Protein AF-A0A7K3H7Y8-F1 (afdb_monomer)

Nearest PDB structures (foldseek):
  8kea-assembly1_f  TM=7.229E-01  e=3.005E+00  unclassified Caudoviricetes

Solvent-accessible surface area (backbone atoms only — not comparable to full-atom values): 5837 Å² total; per-residue (Å²): 134,95,56,93,56,91,90,49,72,40,96,72,56,50,53,79,71,51,63,76,90,48,72,85,35,65,66,60,38,53,52,29,50,56,49,25,55,70,43,19,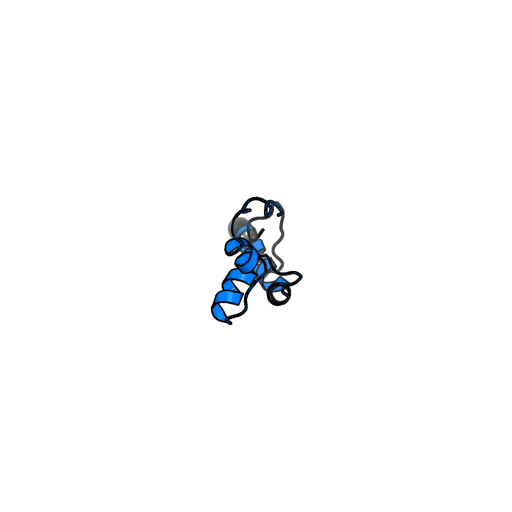47,56,53,52,51,61,77,47,44,72,47,62,75,36,81,90,70,24,57,69,73,56,49,48,57,52,19,70,73,74,74,48,88,37,73,66,55,55,60,72,68,50,76,81,78,74,78,78,83,80,87,131

pLDDT: mean 85.97, std 13.86, range [40.62, 97.88]

Radius of gyration: 22.94 Å; Cα contacts (8 Å, |Δi|>4): 61; chains: 1; bounding box: 35×30×81 Å

Foldseek 3Di:
DLDQDPPQFAPDQVLVVDPPVCVPPPVSNVVSRVVRSVCRSVVVCVVCVVLCPPPVRRDPVSCCVVC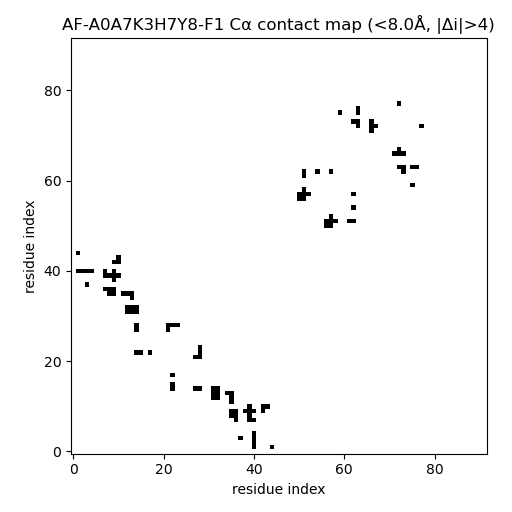VVVVHDDVVNVVVPDPDDDDDDDDD

Sequence (92 aa):
MRGSIDGLGSAQPLGLMLPALFADDELAQRFTAGLDEVLAPFLNVLDCLEAYFDPSLAPLDFTAWLGGWVGAETEQDTAAGAPSGGPPPAGA

Secondary structure (DSSP, 8-state):
--S--TT---SS-GGGGS-GGGTT-HHHHHHHHHHHHHHHHHHHHHHTGGGGG-TTTS-HHHHHHHHHHHTPPPHHHHHHHS---PPPP---

Structure (mmCIF, N/CA/C/O backbone):
data_AF-A0A7K3H7Y8-F1
#
_entry.id   AF-A0A7K3H7Y8-F1
#
loop_
_atom_site.group_PDB
_atom_site.id
_atom_site.type_symbol
_atom_site.label_atom_id
_atom_site.label_alt_id
_atom_site.label_comp_id
_atom_site.label_asym_id
_atom_site.label_entity_id
_atom_site.label_seq_id
_atom_site.pdbx_PDB_ins_code
_atom_site.Cartn_x
_atom_site.Cartn_y
_atom_site.Cartn_z
_atom_site.occupancy
_atom_site.B_iso_or_equiv
_atom_site.auth_seq_id
_atom_site.auth_comp_id
_atom_site.auth_asym_id
_atom_site.auth_atom_id
_atom_site.pdbx_PDB_model_num
ATOM 1 N N . MET A 1 1 ? -1.248 4.703 -11.731 1.00 59.09 1 MET A N 1
ATOM 2 C CA . MET A 1 1 ? -0.966 5.539 -10.544 1.00 59.09 1 MET A CA 1
ATOM 3 C C . MET A 1 1 ? -0.511 4.625 -9.423 1.00 59.09 1 MET A C 1
ATOM 5 O O . MET A 1 1 ? -1.227 3.681 -9.133 1.00 59.09 1 MET A O 1
ATOM 9 N N . ARG A 1 2 ? 0.655 4.887 -8.826 1.00 78.94 2 ARG A N 1
ATOM 10 C CA . ARG A 1 2 ? 1.085 4.263 -7.566 1.00 78.94 2 ARG A CA 1
ATOM 11 C C . ARG A 1 2 ? 0.817 5.285 -6.461 1.00 78.94 2 ARG A C 1
ATOM 13 O O . ARG A 1 2 ? 1.601 6.215 -6.315 1.00 78.94 2 ARG A O 1
ATOM 20 N N . GLY A 1 3 ? -0.327 5.216 -5.792 1.00 84.69 3 GLY A N 1
ATOM 21 C CA . GLY A 1 3 ? -0.737 6.252 -4.840 1.00 84.69 3 GLY A CA 1
ATOM 22 C C . GLY A 1 3 ? -2.071 5.942 -4.174 1.00 84.69 3 GLY A C 1
ATOM 23 O O . GLY A 1 3 ? -2.666 4.906 -4.459 1.00 84.69 3 GLY A O 1
ATOM 24 N N . SER A 1 4 ? -2.523 6.832 -3.288 1.00 87.00 4 SER A N 1
ATOM 25 C CA . SER A 1 4 ? -3.806 6.690 -2.595 1.00 87.00 4 SER A CA 1
ATOM 26 C C . SER A 1 4 ? -4.958 6.575 -3.590 1.00 87.00 4 SER A C 1
ATOM 28 O O . SER A 1 4 ? -5.054 7.365 -4.532 1.00 87.00 4 SER A O 1
ATOM 30 N N . ILE A 1 5 ? -5.833 5.602 -3.355 1.00 89.12 5 ILE A N 1
ATOM 31 C CA . ILE A 1 5 ? -7.057 5.387 -4.119 1.00 89.12 5 ILE A CA 1
ATOM 32 C C . ILE A 1 5 ? -8.213 5.474 -3.127 1.00 89.12 5 ILE A C 1
ATOM 34 O O . ILE A 1 5 ? -8.232 4.742 -2.136 1.00 89.12 5 ILE A O 1
ATOM 38 N N . ASP A 1 6 ? -9.162 6.367 -3.398 1.00 89.56 6 ASP A N 1
ATOM 39 C CA . ASP A 1 6 ? -10.319 6.569 -2.531 1.00 89.56 6 ASP A CA 1
ATOM 40 C C . ASP A 1 6 ? -11.122 5.272 -2.390 1.00 89.56 6 ASP A C 1
ATOM 42 O O . ASP A 1 6 ? -11.520 4.650 -3.378 1.00 89.56 6 ASP A O 1
ATOM 46 N N . GLY A 1 7 ? -11.357 4.865 -1.142 1.00 88.12 7 GLY A N 1
ATOM 47 C CA . GLY A 1 7 ? -12.117 3.658 -0.821 1.00 88.12 7 GLY A CA 1
ATOM 48 C C . GLY A 1 7 ? -11.386 2.339 -1.094 1.00 88.12 7 GLY A C 1
ATOM 49 O O . GLY A 1 7 ? -12.024 1.287 -1.053 1.00 88.12 7 GLY A O 1
ATOM 50 N N . LEU A 1 8 ? -10.076 2.356 -1.365 1.00 90.75 8 LEU A N 1
ATOM 51 C CA . LEU A 1 8 ? -9.296 1.126 -1.489 1.00 90.75 8 LEU A CA 1
ATOM 52 C C . LEU A 1 8 ? -9.155 0.446 -0.121 1.00 90.75 8 LEU A C 1
ATOM 54 O O . LEU A 1 8 ? -8.466 0.943 0.766 1.00 90.75 8 LEU A O 1
ATOM 58 N N . GLY A 1 9 ? -9.794 -0.713 0.033 1.00 87.62 9 GLY A N 1
ATOM 59 C CA . GLY A 1 9 ? -9.654 -1.533 1.234 1.00 87.62 9 GLY A CA 1
ATOM 60 C C . GLY A 1 9 ? -8.292 -2.228 1.312 1.00 87.62 9 GLY A C 1
ATOM 61 O O . GLY A 1 9 ? -7.748 -2.664 0.296 1.00 87.62 9 GLY A O 1
ATOM 62 N N . SER A 1 10 ? -7.764 -2.375 2.530 1.00 91.88 10 SER A N 1
ATOM 63 C CA . SER A 1 10 ? -6.587 -3.211 2.793 1.00 91.88 10 SER A CA 1
ATOM 64 C C . SER A 1 10 ? -6.932 -4.692 2.616 1.00 91.88 10 SER A C 1
ATOM 66 O O . SER A 1 10 ? -7.933 -5.176 3.148 1.00 91.88 10 SER A O 1
ATOM 68 N N . ALA A 1 11 ? -6.079 -5.432 1.901 1.00 89.69 11 ALA A N 1
ATOM 69 C CA . ALA A 1 11 ? -6.197 -6.885 1.764 1.00 89.69 11 ALA A CA 1
ATOM 70 C C . ALA A 1 11 ? -5.873 -7.632 3.072 1.00 89.69 11 ALA A C 1
ATOM 72 O O . ALA A 1 11 ? -6.210 -8.809 3.206 1.00 89.69 11 ALA A O 1
ATOM 73 N N . GLN A 1 12 ? -5.215 -6.966 4.028 1.00 91.50 12 GLN A N 1
ATOM 74 C CA . GLN A 1 12 ? -4.794 -7.519 5.316 1.00 91.50 12 GLN A CA 1
ATOM 75 C C . GLN A 1 12 ? -5.168 -6.543 6.448 1.00 91.50 12 GLN A C 1
ATOM 77 O O . GLN A 1 12 ? -4.308 -5.791 6.902 1.00 91.50 12 GLN A O 1
ATOM 82 N N . PRO A 1 13 ? -6.441 -6.515 6.891 1.00 94.00 13 PRO A N 1
ATOM 83 C CA . PRO A 1 13 ? -6.901 -5.563 7.900 1.00 94.00 13 PRO A CA 1
ATOM 84 C C . PRO A 1 13 ? -6.230 -5.798 9.257 1.00 94.00 13 PRO A C 1
ATOM 86 O O . PRO A 1 13 ? -6.399 -6.857 9.873 1.00 94.00 13 PRO A O 1
ATOM 89 N N . LEU A 1 14 ? -5.506 -4.799 9.756 1.00 95.62 14 LEU A N 1
ATOM 90 C CA . LEU A 1 14 ? -4.706 -4.910 10.977 1.00 95.62 14 LEU A CA 1
ATOM 91 C C . LEU A 1 14 ? -5.556 -5.118 12.234 1.00 95.62 14 LEU A C 1
ATOM 93 O O . LEU A 1 14 ? -5.148 -5.860 13.128 1.00 95.62 14 LEU A O 1
ATOM 97 N N . GLY A 1 15 ? -6.751 -4.524 12.297 1.00 95.94 15 GLY A N 1
ATOM 98 C CA . GLY A 1 15 ? -7.659 -4.660 13.443 1.00 95.94 15 GLY A CA 1
ATOM 99 C C . GLY A 1 15 ? -8.054 -6.112 13.751 1.00 95.94 15 GLY A C 1
ATOM 100 O O . GLY A 1 15 ? -8.244 -6.466 14.915 1.00 95.94 15 GLY A O 1
ATOM 101 N N . LEU A 1 16 ? -8.087 -6.978 12.726 1.00 94.69 16 LEU A N 1
ATOM 102 C CA . LEU A 1 16 ? -8.400 -8.410 12.852 1.00 94.69 16 LEU A CA 1
ATOM 103 C C . LEU A 1 16 ? -7.206 -9.257 13.314 1.00 94.69 16 LEU A C 1
ATOM 105 O O . LEU A 1 16 ? -7.379 -10.412 13.699 1.00 94.69 16 LEU A O 1
ATOM 109 N N . MET A 1 17 ? -5.997 -8.697 13.264 1.00 95.50 17 MET A N 1
ATOM 110 C CA . MET A 1 17 ? -4.755 -9.358 13.673 1.00 95.50 17 MET A CA 1
ATOM 111 C C . MET A 1 17 ? -4.349 -9.007 15.109 1.00 95.50 17 MET A C 1
ATOM 113 O O . MET A 1 17 ? -3.391 -9.573 15.640 1.00 95.50 17 MET A O 1
ATOM 117 N N . LEU A 1 18 ? -5.052 -8.065 15.744 1.00 95.75 18 LEU A N 1
ATOM 118 C CA . LEU A 1 18 ? -4.789 -7.680 17.123 1.00 95.75 18 LEU A CA 1
ATOM 119 C C . LEU A 1 18 ? -5.158 -8.812 18.099 1.00 95.75 18 LEU A C 1
ATOM 121 O O . LEU A 1 18 ? -6.082 -9.589 17.848 1.00 95.75 18 LEU A O 1
ATOM 125 N N . PRO A 1 19 ? -4.483 -8.898 19.261 1.00 96.88 19 PRO A N 1
ATOM 126 C CA . PRO A 1 19 ? -4.920 -9.769 20.344 1.00 96.88 19 PRO A CA 1
ATOM 127 C C . PRO A 1 19 ? -6.379 -9.507 20.734 1.00 96.88 19 PRO A C 1
ATOM 129 O O . PRO A 1 19 ? -6.813 -8.357 20.774 1.00 96.88 19 PRO A O 1
ATOM 132 N N . ALA A 1 20 ? -7.097 -10.561 21.132 1.00 95.50 20 ALA A N 1
ATOM 133 C CA . ALA A 1 20 ? -8.524 -10.492 21.472 1.00 95.50 20 ALA A CA 1
ATOM 134 C C . ALA A 1 20 ? -8.875 -9.443 22.548 1.00 95.50 20 ALA A C 1
ATOM 136 O O . ALA A 1 20 ? -10.001 -8.960 22.582 1.00 95.50 20 ALA A O 1
ATOM 137 N N . LEU A 1 21 ? -7.911 -9.051 23.392 1.00 97.00 21 LEU A N 1
ATOM 138 C CA . LEU A 1 21 ? -8.060 -7.957 24.358 1.00 97.00 21 LEU A CA 1
ATOM 139 C C . LEU A 1 21 ? -8.498 -6.627 23.711 1.00 97.00 21 LEU A C 1
ATOM 141 O O . LEU A 1 21 ? -9.156 -5.831 24.367 1.00 97.00 21 LEU A O 1
ATOM 145 N N . PHE A 1 22 ? -8.143 -6.390 22.446 1.00 96.44 22 PHE A N 1
ATOM 146 C CA . PHE A 1 22 ? -8.434 -5.152 21.715 1.00 96.44 22 PHE A CA 1
ATOM 147 C C . PHE A 1 22 ? -9.640 -5.266 20.771 1.00 96.44 22 PHE A C 1
ATOM 149 O O . PHE A 1 22 ? -9.873 -4.363 19.968 1.00 96.44 22 PHE A O 1
ATOM 156 N N . ALA A 1 23 ? -10.399 -6.366 20.824 1.00 93.31 23 ALA A N 1
ATOM 157 C CA . ALA A 1 23 ? -11.529 -6.577 19.918 1.00 93.31 23 ALA A CA 1
ATOM 158 C C . ALA A 1 23 ? -12.608 -5.490 20.077 1.00 93.31 23 ALA A C 1
ATOM 160 O O . ALA A 1 23 ? -13.095 -4.964 19.081 1.00 93.31 23 ALA A O 1
ATOM 161 N N . ASP A 1 24 ? -12.901 -5.108 21.324 1.00 95.94 24 ASP A N 1
ATOM 162 C CA . ASP A 1 24 ? -13.922 -4.107 21.663 1.00 95.94 24 ASP A CA 1
ATOM 163 C C . ASP A 1 24 ? -13.336 -2.701 21.924 1.00 95.94 24 ASP A C 1
ATOM 165 O O . ASP A 1 24 ? -14.053 -1.788 22.337 1.00 95.94 24 ASP A O 1
ATOM 169 N N . ASP A 1 25 ? -12.029 -2.504 21.708 1.00 97.88 25 ASP A N 1
ATOM 170 C CA . ASP A 1 25 ? -11.378 -1.202 21.885 1.00 97.88 25 ASP A CA 1
ATOM 171 C C . ASP A 1 25 ? -11.566 -0.336 20.629 1.00 97.88 25 ASP A C 1
ATOM 173 O O . ASP A 1 25 ? -10.848 -0.468 19.635 1.00 97.88 25 ASP A O 1
ATOM 177 N N . GLU A 1 26 ? -12.533 0.584 20.685 1.00 97.31 26 GLU A N 1
ATOM 178 C CA . GLU A 1 26 ? -12.874 1.475 19.570 1.00 97.31 26 GLU A CA 1
ATOM 179 C C . GLU A 1 26 ? -11.679 2.315 19.087 1.00 97.31 26 GLU A C 1
ATOM 181 O O . GLU A 1 26 ? -11.527 2.551 17.885 1.00 97.31 26 GLU A O 1
ATOM 186 N N . LEU A 1 27 ? -10.801 2.758 19.995 1.00 97.62 27 LEU A N 1
ATOM 187 C CA . LEU A 1 27 ? -9.639 3.560 19.617 1.00 97.62 27 LEU A CA 1
ATOM 188 C C . LEU A 1 27 ? -8.626 2.706 18.857 1.00 97.62 27 LEU A C 1
ATOM 190 O O . LEU A 1 27 ? -8.139 3.141 17.813 1.00 97.62 27 LEU A O 1
ATOM 194 N N . ALA A 1 28 ? -8.319 1.510 19.360 1.00 97.56 28 ALA A N 1
ATOM 195 C CA . ALA A 1 28 ? -7.388 0.593 18.712 1.00 97.56 28 ALA A CA 1
ATOM 196 C C . ALA A 1 28 ? -7.888 0.179 17.317 1.00 97.56 28 ALA A C 1
ATOM 198 O O . ALA A 1 28 ? -7.121 0.207 16.348 1.00 97.56 28 ALA A O 1
ATOM 199 N N . GLN A 1 29 ? -9.183 -0.122 17.193 1.00 97.56 29 GLN A N 1
ATOM 200 C CA . GLN A 1 29 ? -9.811 -0.473 15.917 1.00 97.56 29 GLN A CA 1
ATOM 201 C C . GLN A 1 29 ? -9.788 0.701 14.932 1.00 97.56 29 GLN A C 1
ATOM 203 O O . GLN A 1 29 ? -9.356 0.549 13.792 1.00 97.56 29 GLN A O 1
ATOM 208 N N . ARG A 1 30 ? -10.161 1.913 15.363 1.00 97.12 30 ARG A N 1
ATOM 209 C CA . ARG A 1 30 ? -10.138 3.086 14.475 1.00 97.12 30 ARG A CA 1
ATOM 210 C C . ARG A 1 30 ? -8.719 3.497 14.079 1.00 97.12 30 ARG A C 1
ATOM 212 O O . ARG A 1 30 ? -8.504 3.944 12.957 1.00 97.12 30 ARG A O 1
ATOM 219 N N . PHE A 1 31 ? -7.752 3.360 14.983 1.00 97.25 31 PHE A N 1
ATOM 220 C CA . PHE A 1 31 ? -6.351 3.655 14.687 1.00 97.25 31 PHE A CA 1
ATOM 221 C C . PHE A 1 31 ? -5.787 2.699 13.632 1.00 97.25 31 PHE A C 1
ATO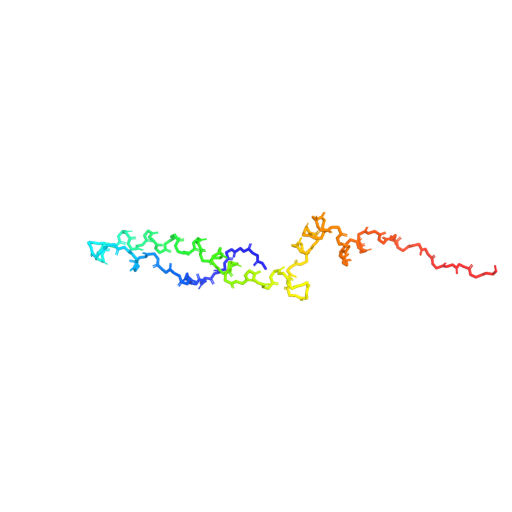M 223 O O . PHE A 1 31 ? -5.172 3.144 12.665 1.00 97.25 31 PHE A O 1
ATOM 230 N N . THR A 1 32 ? -6.028 1.397 13.795 1.00 97.12 32 THR A N 1
ATOM 231 C CA . THR A 1 32 ? -5.586 0.390 12.822 1.00 97.12 32 THR A CA 1
ATOM 232 C C . THR A 1 32 ? -6.294 0.536 11.479 1.00 97.12 32 THR A C 1
ATOM 234 O O . THR A 1 32 ? -5.615 0.477 10.462 1.00 97.12 32 THR A O 1
ATOM 237 N N . ALA A 1 33 ? -7.589 0.867 11.459 1.00 95.62 33 ALA A N 1
ATOM 238 C CA . ALA A 1 33 ? -8.309 1.176 10.223 1.00 95.62 33 ALA A CA 1
ATOM 239 C C . ALA A 1 33 ? -7.692 2.361 9.454 1.00 95.62 33 ALA A C 1
ATOM 241 O O . ALA A 1 33 ? -7.514 2.289 8.241 1.00 95.62 33 ALA A O 1
ATOM 242 N N . GLY A 1 34 ? -7.293 3.433 10.149 1.00 94.62 34 GLY A N 1
ATOM 243 C CA . GLY A 1 34 ? -6.588 4.549 9.509 1.00 94.62 34 GLY A CA 1
ATOM 244 C C . GLY A 1 34 ? -5.214 4.150 8.955 1.00 94.62 34 GLY A C 1
ATOM 245 O O . GLY A 1 34 ? -4.794 4.643 7.910 1.00 94.62 34 GLY A O 1
ATOM 246 N N . LEU A 1 35 ? -4.509 3.231 9.622 1.00 95.56 35 LEU A N 1
ATOM 247 C CA . LEU A 1 35 ? -3.253 2.682 9.108 1.00 95.56 35 LEU A CA 1
ATOM 248 C C . LEU A 1 35 ? -3.485 1.772 7.890 1.00 95.56 35 LEU A C 1
ATOM 250 O O . LEU A 1 35 ? -2.707 1.832 6.939 1.00 95.56 35 LEU A O 1
ATOM 254 N N . ASP A 1 36 ? -4.560 0.985 7.885 1.00 96.06 36 ASP A N 1
ATOM 255 C CA . ASP A 1 36 ? -4.967 0.153 6.752 1.00 96.06 36 ASP A CA 1
ATOM 256 C C . ASP A 1 36 ? -5.220 0.994 5.489 1.00 96.06 36 ASP A C 1
ATOM 258 O O . ASP A 1 36 ? -4.778 0.602 4.411 1.00 96.06 36 ASP A O 1
ATOM 262 N N . GLU A 1 37 ? -5.833 2.177 5.606 1.00 94.31 37 GLU A N 1
ATOM 263 C CA . GLU A 1 37 ? -6.011 3.110 4.477 1.00 94.31 37 GLU A CA 1
ATOM 264 C C . GLU A 1 37 ? -4.673 3.584 3.888 1.00 94.31 37 GLU A C 1
ATOM 266 O O . GLU A 1 37 ? -4.508 3.658 2.668 1.00 94.31 37 GLU A O 1
ATOM 271 N N . VAL A 1 38 ? -3.689 3.877 4.744 1.00 93.25 38 VAL A N 1
ATOM 272 C CA . VAL A 1 38 ? -2.350 4.310 4.312 1.00 93.25 38 VAL A CA 1
ATOM 273 C C . VAL A 1 38 ? -1.575 3.159 3.671 1.00 93.25 38 VAL A C 1
ATOM 275 O O . VAL A 1 38 ? -0.845 3.378 2.704 1.00 93.25 38 VAL A O 1
ATOM 278 N N . LEU A 1 39 ? -1.716 1.939 4.194 1.00 94.00 39 LEU A N 1
ATOM 279 C CA . LEU A 1 39 ? -0.984 0.761 3.726 1.00 94.00 39 LEU A CA 1
ATOM 280 C C . LEU A 1 39 ? -1.603 0.109 2.484 1.00 94.00 39 LEU A C 1
ATOM 282 O O . LEU A 1 39 ? -0.867 -0.500 1.705 1.00 94.00 39 LEU A O 1
ATOM 286 N N . ALA A 1 40 ? -2.912 0.248 2.257 1.00 94.88 40 ALA A N 1
ATOM 287 C CA . ALA A 1 40 ? -3.621 -0.429 1.170 1.00 94.88 40 ALA A CA 1
ATOM 288 C C . ALA A 1 40 ? -2.983 -0.234 -0.225 1.00 94.88 40 ALA A C 1
ATOM 290 O O . ALA A 1 40 ? -2.797 -1.233 -0.925 1.00 94.88 40 ALA A O 1
ATOM 291 N N . PRO A 1 41 ? -2.549 0.976 -0.642 1.00 94.12 41 PRO A N 1
ATOM 292 C CA . PRO A 1 41 ? -1.881 1.154 -1.932 1.00 94.12 41 PRO A CA 1
ATOM 293 C C . PRO A 1 41 ? -0.537 0.424 -2.037 1.00 94.12 41 PRO A C 1
ATOM 295 O O . PRO A 1 41 ? -0.166 -0.023 -3.119 1.00 94.12 41 PRO A O 1
ATOM 298 N N . PHE A 1 42 ? 0.199 0.292 -0.929 1.00 93.19 42 PHE A N 1
ATOM 299 C CA . PHE A 1 42 ? 1.475 -0.426 -0.910 1.00 93.19 42 PHE A CA 1
ATOM 300 C C . PHE A 1 42 ? 1.255 -1.923 -1.079 1.00 93.19 42 PHE A C 1
ATOM 302 O O . PHE A 1 42 ? 1.917 -2.544 -1.906 1.00 93.19 42 PHE A O 1
ATOM 309 N N . LEU A 1 43 ? 0.297 -2.483 -0.336 1.00 93.56 43 LEU A N 1
ATOM 310 C CA . LEU A 1 43 ? -0.081 -3.887 -0.467 1.00 93.56 43 LEU A CA 1
ATOM 311 C C . LEU A 1 43 ? -0.572 -4.184 -1.887 1.00 93.56 43 LEU A C 1
ATOM 313 O O . LEU A 1 43 ? -0.117 -5.146 -2.488 1.00 93.56 43 LEU A O 1
ATOM 317 N N . ASN A 1 44 ? -1.376 -3.296 -2.478 1.00 93.25 44 ASN A N 1
ATOM 318 C CA . ASN A 1 44 ? -1.823 -3.446 -3.861 1.00 93.25 44 ASN A CA 1
ATOM 319 C C . ASN A 1 44 ? -0.664 -3.464 -4.874 1.00 93.25 44 ASN A C 1
ATOM 321 O O . ASN A 1 44 ? -0.676 -4.269 -5.802 1.00 93.25 44 ASN A O 1
ATOM 325 N N . VAL A 1 45 ? 0.352 -2.611 -4.700 1.00 92.75 45 VAL A N 1
ATOM 326 C CA . VAL A 1 45 ? 1.554 -2.642 -5.552 1.00 92.75 45 VAL A CA 1
ATOM 327 C C . VAL A 1 45 ? 2.316 -3.957 -5.385 1.00 92.75 45 VAL A C 1
ATOM 329 O O . VAL A 1 45 ? 2.786 -4.504 -6.378 1.00 92.75 45 VAL A O 1
ATOM 332 N N . LEU A 1 46 ? 2.440 -4.467 -4.157 1.00 93.56 46 LEU A N 1
ATOM 333 C CA . LEU A 1 46 ? 3.135 -5.726 -3.884 1.00 93.56 46 LEU A CA 1
ATOM 334 C C . LEU A 1 46 ? 2.382 -6.939 -4.443 1.00 93.56 46 LEU A C 1
ATOM 336 O O . LEU A 1 46 ? 3.008 -7.802 -5.054 1.00 93.56 46 LEU A O 1
ATOM 340 N N . ASP A 1 47 ? 1.057 -6.975 -4.304 1.00 93.06 47 ASP A N 1
ATOM 341 C CA . ASP A 1 47 ? 0.208 -8.030 -4.870 1.00 93.06 47 ASP A CA 1
ATOM 342 C C . ASP A 1 47 ? 0.281 -8.050 -6.405 1.00 93.06 47 ASP A C 1
ATOM 344 O O . ASP A 1 47 ? 0.220 -9.107 -7.028 1.00 93.06 47 ASP A O 1
ATOM 348 N N . CYS A 1 48 ? 0.470 -6.880 -7.020 1.00 92.25 48 CYS A N 1
ATOM 349 C CA . CYS A 1 48 ? 0.624 -6.717 -8.464 1.00 92.25 48 CYS A CA 1
ATOM 350 C C . CYS A 1 48 ? 2.091 -6.679 -8.929 1.00 92.25 48 CYS A C 1
ATOM 352 O O . CYS A 1 48 ? 2.346 -6.323 -10.081 1.00 92.25 48 CYS A O 1
ATOM 354 N N . LEU A 1 49 ? 3.066 -7.015 -8.074 1.00 93.81 49 LEU A N 1
ATOM 355 C CA . LEU A 1 49 ? 4.490 -6.818 -8.371 1.00 93.81 49 LEU A CA 1
ATOM 356 C C . LEU A 1 49 ? 4.946 -7.574 -9.625 1.00 93.81 49 LEU A C 1
ATOM 358 O O . LEU A 1 49 ? 5.767 -7.065 -10.380 1.00 93.81 49 LEU A O 1
ATOM 362 N N . GLU A 1 50 ? 4.404 -8.763 -9.880 1.00 94.81 50 GLU A N 1
ATOM 363 C CA . GLU A 1 50 ? 4.738 -9.545 -11.076 1.00 94.81 50 GLU A CA 1
ATOM 364 C C . GLU A 1 50 ? 4.468 -8.764 -12.372 1.00 94.81 50 GLU A C 1
ATOM 366 O O . GLU A 1 50 ? 5.303 -8.758 -13.276 1.00 94.81 50 GLU A O 1
ATOM 371 N N . ALA A 1 51 ? 3.362 -8.016 -12.434 1.00 94.38 51 ALA A N 1
ATOM 372 C CA . ALA A 1 51 ? 2.999 -7.222 -13.607 1.00 94.38 51 ALA A CA 1
ATOM 373 C C . ALA A 1 51 ? 3.992 -6.080 -13.893 1.00 94.38 51 ALA A C 1
ATOM 375 O O . ALA A 1 51 ? 4.057 -5.592 -15.017 1.00 94.38 51 ALA A O 1
ATOM 376 N N . TYR A 1 52 ? 4.798 -5.667 -12.909 1.00 91.75 52 TYR A N 1
ATOM 377 C CA . TYR A 1 52 ? 5.854 -4.672 -13.110 1.00 91.75 52 TYR A CA 1
ATOM 378 C C . TYR A 1 52 ? 7.055 -5.231 -13.882 1.00 91.75 52 TYR A C 1
ATOM 380 O O . TYR A 1 52 ? 7.843 -4.452 -14.415 1.00 91.75 52 TYR A O 1
ATOM 388 N N . PHE A 1 53 ? 7.193 -6.555 -13.979 1.00 91.31 53 PHE A N 1
ATOM 389 C CA . PHE A 1 53 ? 8.247 -7.203 -14.761 1.00 91.31 53 PHE A CA 1
ATOM 390 C C . PHE A 1 53 ? 7.815 -7.582 -16.184 1.00 91.31 53 PHE A C 1
ATOM 392 O O . PHE A 1 53 ? 8.651 -8.049 -16.954 1.00 91.31 53 PHE A O 1
ATOM 399 N N . ASP A 1 54 ? 6.554 -7.347 -16.555 1.00 91.88 54 ASP A N 1
ATOM 400 C CA . ASP A 1 54 ? 6.078 -7.449 -17.936 1.00 91.88 54 ASP A CA 1
ATOM 401 C C . ASP A 1 54 ? 6.098 -6.055 -18.592 1.00 91.88 54 ASP A C 1
ATOM 403 O O . ASP A 1 54 ? 5.271 -5.209 -18.240 1.00 91.88 54 ASP A O 1
ATOM 407 N N . PRO A 1 55 ? 6.991 -5.784 -19.567 1.00 88.50 55 PRO A N 1
ATOM 408 C CA . PRO A 1 55 ? 7.083 -4.477 -20.221 1.00 88.50 55 PRO A CA 1
ATOM 409 C C . PRO A 1 55 ? 5.794 -4.014 -20.912 1.00 88.50 55 PRO A C 1
ATOM 411 O O . PRO A 1 55 ? 5.641 -2.823 -21.166 1.00 88.50 55 PRO A O 1
ATOM 414 N N . SER A 1 56 ? 4.876 -4.931 -21.234 1.00 90.56 56 SER A N 1
ATOM 415 C CA . SER A 1 56 ? 3.591 -4.596 -21.857 1.00 90.56 56 SER A CA 1
ATOM 416 C C . SER A 1 56 ? 2.532 -4.113 -20.860 1.00 90.56 56 SER A C 1
ATOM 418 O O . SER A 1 56 ? 1.574 -3.448 -21.258 1.00 90.56 56 SER A O 1
ATOM 420 N N . LEU A 1 57 ? 2.703 -4.425 -19.571 1.00 92.38 57 LEU A N 1
ATOM 421 C CA . LEU A 1 57 ? 1.769 -4.086 -18.489 1.00 92.38 57 LEU A CA 1
ATOM 422 C C . LEU A 1 57 ? 2.346 -3.061 -17.509 1.00 92.38 57 LEU A C 1
ATOM 424 O O . LEU A 1 57 ? 1.600 -2.323 -16.859 1.00 92.38 57 LEU A O 1
ATOM 428 N N . ALA A 1 58 ? 3.669 -3.023 -17.385 1.00 91.81 58 ALA A N 1
ATOM 429 C CA . ALA A 1 58 ? 4.366 -2.175 -16.445 1.00 91.81 58 ALA A CA 1
ATOM 430 C C . ALA A 1 58 ? 4.199 -0.679 -16.782 1.00 91.81 58 ALA A C 1
ATOM 432 O O . ALA A 1 58 ? 4.151 -0.282 -17.949 1.00 91.81 58 ALA A O 1
ATOM 433 N N . PRO A 1 59 ? 4.147 0.196 -15.762 1.00 89.38 59 PRO A N 1
ATOM 434 C CA . PRO A 1 59 ? 4.188 1.634 -15.980 1.00 89.38 59 PRO A CA 1
ATOM 435 C C . PRO A 1 59 ? 5.466 2.063 -16.708 1.00 89.38 59 PRO A C 1
ATOM 437 O O . PRO A 1 59 ? 6.569 1.690 -16.311 1.00 89.38 59 PRO A O 1
ATOM 440 N N . LEU A 1 60 ? 5.299 2.921 -17.713 1.00 89.38 60 LEU A N 1
ATOM 441 C CA . LEU A 1 60 ? 6.369 3.449 -18.562 1.00 89.38 60 LEU A CA 1
ATOM 442 C C . LEU A 1 60 ? 7.578 3.983 -17.758 1.00 89.38 60 LEU A C 1
ATOM 444 O O . LEU A 1 60 ? 8.732 3.621 -17.983 1.00 89.38 60 LEU A O 1
ATOM 448 N N . ASP A 1 61 ? 7.325 4.799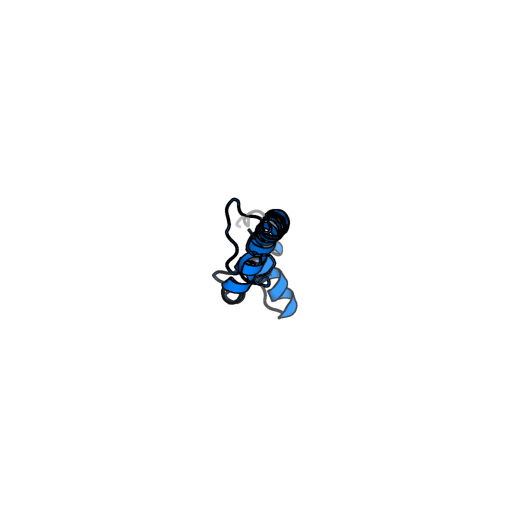 -16.736 1.00 89.62 61 ASP A N 1
ATOM 449 C CA . ASP A 1 61 ? 8.378 5.350 -15.876 1.00 89.62 61 ASP A CA 1
ATOM 450 C C . ASP A 1 61 ? 9.210 4.277 -15.148 1.00 89.62 61 ASP A C 1
ATOM 452 O O . ASP A 1 61 ? 10.426 4.418 -15.011 1.00 89.62 61 ASP A O 1
ATOM 456 N N . PHE A 1 62 ? 8.568 3.190 -14.718 1.00 90.75 62 PHE A N 1
ATOM 457 C CA . PHE A 1 62 ? 9.233 2.063 -14.074 1.00 90.75 62 PHE A CA 1
ATOM 458 C C . PHE A 1 62 ? 10.078 1.267 -15.071 1.00 90.75 62 PHE A C 1
ATOM 460 O O . PHE A 1 62 ? 11.226 0.947 -14.765 1.00 90.75 62 PHE A O 1
ATOM 467 N N . THR A 1 63 ? 9.547 0.985 -16.265 1.00 92.19 63 THR A N 1
ATOM 468 C CA . THR A 1 63 ? 10.289 0.262 -17.308 1.00 92.19 63 THR A CA 1
ATOM 469 C C . THR A 1 63 ? 11.534 1.013 -17.756 1.00 92.19 63 THR A C 1
ATOM 471 O O . THR A 1 63 ? 12.576 0.385 -17.899 1.00 92.19 63 THR A O 1
ATOM 474 N N . ALA A 1 64 ? 11.468 2.340 -17.908 1.00 90.88 64 ALA A N 1
ATOM 475 C CA . ALA A 1 64 ? 12.630 3.158 -18.267 1.00 90.88 64 ALA A CA 1
ATOM 476 C C . ALA A 1 64 ? 13.713 3.126 -17.174 1.00 90.88 64 ALA A C 1
ATOM 478 O O . ALA A 1 64 ? 14.892 2.904 -17.446 1.00 90.88 64 ALA A O 1
ATOM 479 N N . TRP A 1 65 ? 13.311 3.275 -15.908 1.00 91.19 65 TRP A N 1
ATOM 480 C CA . TRP A 1 65 ? 14.230 3.183 -14.773 1.00 91.19 65 TRP A CA 1
ATOM 481 C C . TRP A 1 65 ? 14.890 1.802 -14.659 1.00 91.19 65 TRP A C 1
ATOM 483 O O . TRP A 1 65 ? 16.109 1.716 -14.500 1.00 91.19 65 TRP A O 1
ATOM 493 N N . LEU A 1 66 ? 14.106 0.727 -14.785 1.00 92.75 66 LEU A N 1
ATOM 494 C CA . LEU A 1 66 ? 14.616 -0.642 -14.737 1.00 92.75 66 LEU A CA 1
ATOM 495 C C . LEU A 1 66 ? 15.513 -0.942 -15.948 1.00 92.75 66 LEU A C 1
ATOM 497 O O . LEU A 1 66 ? 16.557 -1.573 -15.791 1.00 92.75 66 LEU A O 1
ATOM 501 N N . GLY A 1 67 ? 15.147 -0.440 -17.132 1.00 91.62 67 GLY A N 1
ATOM 502 C CA . GLY A 1 67 ? 15.936 -0.505 -18.364 1.00 91.62 67 GLY A CA 1
ATOM 503 C C . GLY A 1 67 ? 17.335 0.078 -18.184 1.00 91.62 67 GLY A C 1
ATOM 504 O O . GLY A 1 67 ? 18.323 -0.578 -18.518 1.00 91.62 67 GLY A O 1
ATOM 505 N N . GLY A 1 68 ? 17.436 1.234 -17.520 1.00 91.62 68 GLY A N 1
ATOM 506 C CA . GLY A 1 68 ? 18.713 1.852 -17.157 1.00 91.62 68 GLY A CA 1
ATOM 507 C C . GLY A 1 68 ? 19.600 0.990 -16.248 1.00 91.62 68 GLY A C 1
ATOM 508 O O . GLY A 1 68 ? 20.822 1.122 -16.284 1.00 91.62 68 GLY A O 1
ATOM 509 N N . TRP A 1 69 ? 19.025 0.084 -15.454 1.00 93.69 69 TRP A N 1
ATOM 510 C CA . TRP A 1 69 ? 19.793 -0.849 -14.620 1.00 93.69 69 TRP A CA 1
ATOM 511 C C . TRP A 1 69 ? 20.279 -2.076 -15.385 1.00 93.69 69 TRP A C 1
ATOM 513 O O . TRP A 1 69 ? 21.383 -2.556 -15.130 1.00 93.69 69 TRP A O 1
ATOM 523 N N . VAL A 1 70 ? 19.465 -2.591 -16.307 1.00 92.81 70 VAL A N 1
ATOM 524 C CA . VAL A 1 70 ? 19.777 -3.812 -17.071 1.00 92.81 70 VAL A CA 1
ATOM 525 C C . VAL A 1 70 ? 20.456 -3.533 -18.417 1.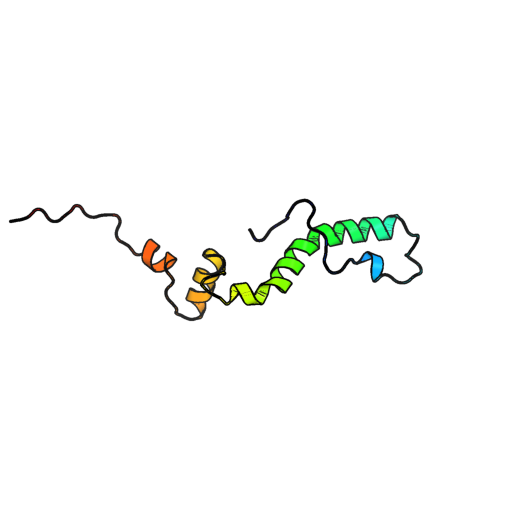00 9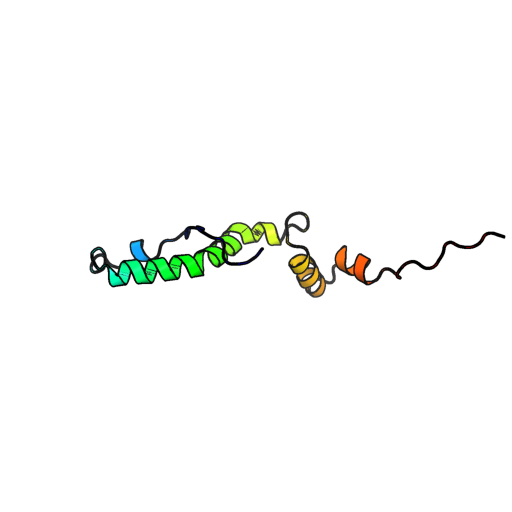2.81 70 VAL A C 1
ATOM 527 O O . VAL A 1 70 ? 20.866 -4.471 -19.095 1.00 92.81 70 VAL A O 1
ATOM 530 N N . GLY A 1 71 ? 20.596 -2.262 -18.804 1.00 89.38 71 GLY A N 1
ATOM 531 C CA . GLY A 1 71 ? 21.154 -1.853 -20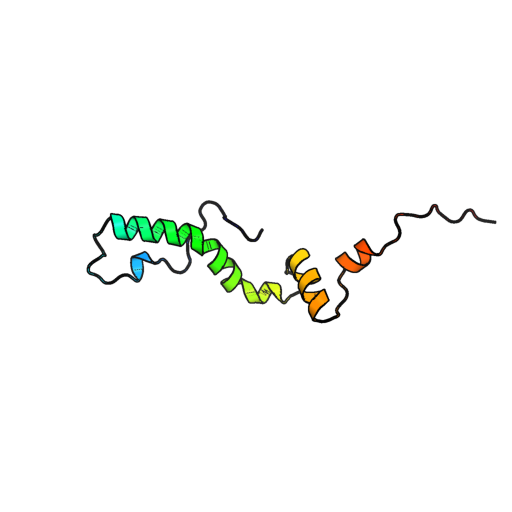.095 1.00 89.38 71 GLY A CA 1
ATOM 532 C C . GLY A 1 71 ? 20.214 -2.108 -21.278 1.00 89.38 71 GLY A C 1
ATOM 533 O O . GLY A 1 71 ? 20.687 -2.276 -22.399 1.00 89.38 71 GLY A O 1
ATOM 534 N N . ALA A 1 72 ? 18.903 -2.178 -21.033 1.00 88.88 72 ALA A N 1
ATOM 535 C CA . ALA A 1 72 ? 17.894 -2.313 -22.078 1.00 88.88 72 ALA A CA 1
ATOM 536 C C . ALA A 1 72 ? 17.367 -0.931 -22.475 1.00 88.88 72 ALA A C 1
ATOM 538 O O . ALA A 1 72 ? 16.985 -0.147 -21.608 1.00 88.88 72 ALA A O 1
ATOM 539 N N . GLU A 1 73 ? 17.322 -0.655 -23.777 1.00 83.50 73 GLU A N 1
ATOM 540 C CA . GLU A 1 73 ? 16.691 0.559 -24.294 1.00 83.50 73 GLU A CA 1
ATOM 541 C C . GLU A 1 73 ? 15.169 0.406 -24.280 1.00 83.50 73 GLU A C 1
ATOM 543 O O . GLU A 1 73 ? 14.627 -0.613 -24.719 1.00 83.50 73 GLU A O 1
ATOM 548 N N . THR A 1 74 ? 14.474 1.423 -23.774 1.00 81.31 74 THR A N 1
ATOM 549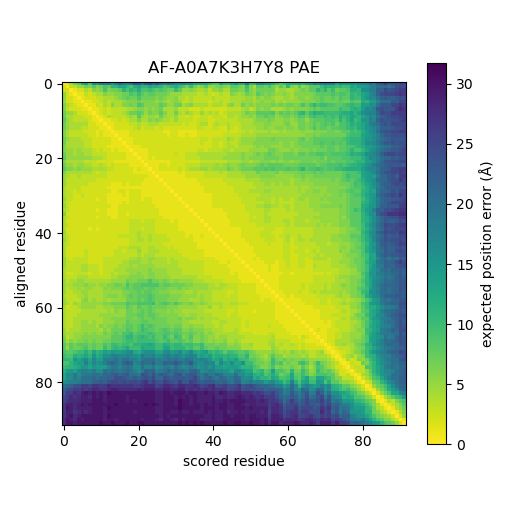 C CA . THR A 1 74 ? 13.008 1.475 -23.780 1.00 81.31 74 THR A CA 1
ATOM 550 C C . THR A 1 74 ? 12.491 2.408 -24.869 1.00 81.31 74 THR A C 1
ATOM 552 O O . THR A 1 74 ? 13.193 3.311 -25.319 1.00 81.31 74 THR A O 1
ATOM 555 N N . GLU A 1 75 ? 11.228 2.245 -25.273 1.00 74.81 75 GLU A N 1
ATOM 556 C CA . GLU A 1 75 ? 10.615 3.138 -26.267 1.00 74.81 75 GLU A CA 1
ATOM 557 C C . GLU A 1 75 ? 10.608 4.610 -25.812 1.00 74.81 75 GLU A C 1
ATOM 559 O O . GLU A 1 75 ? 10.728 5.518 -26.633 1.00 74.81 75 GLU A O 1
ATOM 564 N N . GLN A 1 76 ? 10.571 4.870 -24.500 1.00 71.94 76 GLN A N 1
ATOM 565 C CA . GLN A 1 76 ? 10.763 6.217 -23.955 1.00 71.94 76 GLN A CA 1
ATOM 566 C C . GLN A 1 76 ? 12.165 6.779 -24.197 1.00 71.94 76 GLN A C 1
ATOM 568 O O . GLN A 1 76 ? 12.274 7.966 -24.498 1.00 71.94 76 GLN A O 1
ATOM 573 N N . ASP A 1 77 ? 13.219 5.965 -24.100 1.00 70.81 77 ASP A N 1
ATOM 574 C CA . ASP A 1 77 ? 14.585 6.403 -24.416 1.00 70.81 77 ASP A CA 1
ATOM 575 C C . ASP A 1 77 ? 14.727 6.697 -25.911 1.00 70.81 77 ASP A C 1
ATOM 577 O O . ASP A 1 77 ? 15.301 7.717 -26.299 1.00 70.81 77 ASP A O 1
ATOM 581 N N . THR A 1 78 ? 14.128 5.857 -26.763 1.00 67.31 78 THR A N 1
ATOM 582 C CA . THR A 1 78 ? 14.076 6.090 -28.214 1.00 67.31 78 THR A CA 1
ATOM 583 C C . THR A 1 78 ? 13.320 7.381 -28.549 1.00 67.31 78 THR A C 1
ATOM 585 O O . THR A 1 78 ? 13.762 8.154 -29.399 1.00 67.31 78 THR A O 1
ATOM 588 N N . ALA A 1 79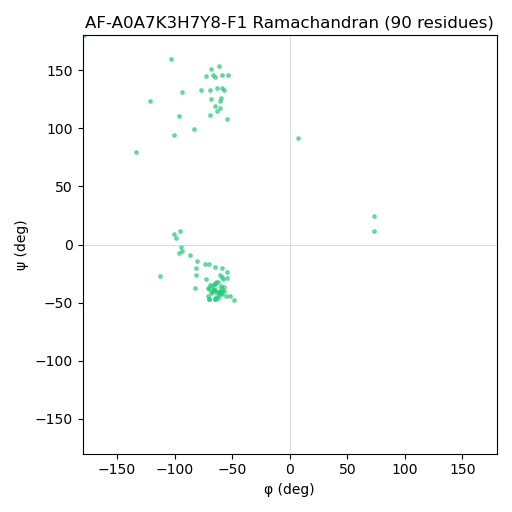 ? 12.214 7.663 -27.854 1.00 66.38 79 ALA A N 1
ATOM 589 C CA . ALA A 1 79 ? 11.451 8.898 -28.021 1.00 66.38 79 ALA A CA 1
ATOM 590 C C . ALA A 1 79 ? 12.198 10.140 -27.495 1.00 66.38 79 ALA A C 1
ATOM 592 O O . ALA A 1 79 ? 12.095 11.208 -28.097 1.00 66.38 79 ALA A O 1
ATOM 593 N N . ALA A 1 80 ? 12.972 10.016 -26.411 1.00 65.19 80 ALA A N 1
ATOM 594 C CA . ALA A 1 80 ? 13.788 11.100 -25.861 1.00 65.19 80 ALA A CA 1
ATOM 595 C C . ALA A 1 80 ? 15.029 11.416 -26.720 1.00 65.19 80 ALA A C 1
ATOM 597 O O . ALA A 1 80 ? 15.478 12.562 -26.753 1.00 65.19 80 ALA A O 1
ATOM 598 N N . GLY A 1 81 ? 15.573 10.416 -27.422 1.00 62.19 81 GLY A N 1
ATOM 599 C CA . GLY A 1 81 ? 16.714 10.550 -28.333 1.00 62.19 81 GLY A CA 1
ATOM 600 C C . GLY A 1 81 ? 16.358 10.950 -29.771 1.00 62.19 81 GLY A C 1
ATOM 601 O O . GLY A 1 81 ? 17.259 11.247 -30.558 1.00 62.19 81 GLY A O 1
ATOM 602 N N . ALA A 1 82 ? 15.073 10.970 -30.140 1.00 56.25 82 ALA A N 1
ATOM 603 C CA . ALA A 1 82 ? 14.647 11.344 -31.484 1.00 56.25 82 ALA A CA 1
ATOM 604 C C . ALA A 1 82 ? 14.898 12.847 -31.736 1.00 56.25 82 ALA A C 1
ATOM 606 O O . ALA A 1 82 ? 14.394 13.684 -30.980 1.00 56.25 82 ALA A O 1
ATOM 607 N N . PRO A 1 83 ? 15.635 13.238 -32.797 1.00 54.19 83 PRO A N 1
ATOM 608 C CA . PRO A 1 83 ? 15.768 14.644 -33.148 1.00 54.19 83 PRO A CA 1
ATOM 609 C C . PRO A 1 83 ? 14.377 15.203 -33.455 1.00 54.19 83 PRO A C 1
ATOM 611 O O . PRO A 1 83 ? 13.667 14.686 -34.321 1.00 54.19 83 PRO A O 1
ATOM 614 N N . SER A 1 84 ? 13.981 16.259 -32.741 1.00 58.03 84 SER A N 1
ATOM 615 C CA . SER A 1 84 ? 12.762 17.006 -33.031 1.00 58.03 84 SER A CA 1
ATOM 616 C C . SER A 1 84 ? 12.793 17.461 -34.493 1.00 58.03 84 SER A C 1
ATOM 618 O O . SER A 1 84 ? 13.596 18.308 -34.869 1.00 58.03 84 SER A O 1
ATOM 620 N N . GLY A 1 85 ? 11.951 16.825 -35.313 1.00 55.00 85 GLY A N 1
ATOM 621 C CA . GLY A 1 85 ? 11.683 17.094 -36.729 1.00 55.00 85 GLY A CA 1
ATOM 622 C C . GLY A 1 85 ? 12.579 18.130 -37.413 1.00 55.00 85 GLY A C 1
ATOM 623 O O . GLY A 1 85 ? 12.244 19.312 -37.457 1.00 55.00 85 GLY A O 1
ATOM 624 N N . GLY A 1 86 ? 13.673 17.674 -38.027 1.00 58.69 86 GLY A N 1
ATOM 625 C CA . GLY A 1 86 ? 14.283 18.421 -39.127 1.00 58.69 86 GLY A CA 1
ATOM 626 C C . GLY A 1 86 ? 13.315 18.460 -40.323 1.00 58.69 86 GLY A C 1
ATOM 627 O O . GLY A 1 86 ? 12.590 17.484 -40.535 1.00 58.69 86 GLY A O 1
ATOM 628 N N . PRO A 1 87 ? 13.255 19.565 -41.093 1.00 58.03 87 PRO A N 1
ATOM 629 C CA . PRO A 1 87 ? 12.323 19.690 -42.214 1.00 58.03 87 PRO A CA 1
ATOM 630 C C . PRO A 1 87 ? 12.592 18.609 -43.279 1.00 58.03 87 PRO A C 1
ATOM 632 O O . PRO A 1 87 ? 13.725 18.127 -43.380 1.00 58.03 87 PRO A O 1
ATOM 635 N N . PRO A 1 88 ? 11.577 18.213 -44.078 1.00 58.31 88 PRO A N 1
ATOM 636 C CA . PRO A 1 88 ? 11.748 17.172 -45.087 1.00 58.31 88 PRO A CA 1
ATOM 637 C C . PRO A 1 88 ? 12.841 17.573 -46.089 1.00 58.31 88 PRO A C 1
ATOM 639 O O . PRO A 1 88 ? 12.974 18.764 -46.392 1.00 58.31 88 PRO A O 1
ATOM 642 N N . PRO A 1 89 ? 13.620 16.610 -46.620 1.00 54.12 89 PRO A N 1
ATOM 643 C CA . PRO A 1 89 ? 14.656 16.917 -47.593 1.00 54.12 89 PRO A CA 1
ATOM 644 C C . PRO A 1 89 ? 14.006 17.547 -48.827 1.00 54.12 89 PRO A C 1
ATOM 646 O O . PRO A 1 89 ? 13.176 16.927 -49.495 1.00 54.12 89 PRO A O 1
ATOM 649 N N . ALA A 1 90 ? 14.365 18.801 -49.108 1.00 54.91 90 ALA A N 1
ATOM 650 C CA . ALA A 1 90 ? 14.015 19.444 -50.362 1.00 54.91 90 ALA A CA 1
ATOM 651 C C . ALA A 1 90 ? 14.696 18.657 -51.486 1.00 54.91 90 ALA A C 1
ATOM 653 O O . ALA A 1 90 ? 15.922 18.572 -51.535 1.00 54.91 90 ALA A O 1
ATOM 654 N N . GLY A 1 91 ? 13.890 18.029 -52.339 1.00 63.88 91 GLY A N 1
ATOM 655 C CA . GLY A 1 91 ? 14.390 17.317 -53.504 1.00 63.88 91 GLY A CA 1
ATOM 656 C C . GLY A 1 91 ? 15.095 18.257 -54.482 1.00 63.88 91 GLY A C 1
ATOM 657 O O . GLY A 1 91 ? 14.567 19.328 -54.781 1.00 63.88 91 GLY A O 1
ATOM 658 N N . ALA A 1 92 ? 16.259 17.823 -54.966 1.00 40.62 92 ALA A N 1
ATOM 659 C CA . ALA A 1 92 ? 16.774 17.925 -56.338 1.00 40.62 92 ALA A CA 1
ATOM 660 C C . ALA A 1 92 ? 18.180 17.312 -56.380 1.00 40.62 92 ALA A C 1
ATOM 662 O O . ALA A 1 92 ? 19.041 17.770 -55.596 1.00 40.62 92 ALA A O 1
#

Mean predicted aligned error: 9.01 Å